Protein AF-A0A8H7FGK6-F1 (afdb_monomer_lite)

Structure (mmCIF, N/CA/C/O backbone):
data_AF-A0A8H7FGK6-F1
#
_entry.id   AF-A0A8H7FGK6-F1
#
loop_
_atom_site.group_PDB
_atom_site.id
_atom_site.type_symbol
_atom_site.label_atom_id
_atom_site.label_alt_id
_atom_site.label_comp_id
_atom_site.label_asym_id
_atom_site.label_entity_id
_atom_site.label_seq_id
_atom_site.pdbx_PDB_ins_code
_atom_site.Cartn_x
_atom_site.Cartn_y
_atom_site.Cartn_z
_atom_site.occupancy
_atom_site.B_iso_or_equiv
_atom_site.auth_seq_id
_atom_site.auth_comp_id
_atom_site.auth_asym_id
_atom_site.auth_atom_id
_atom_site.pdbx_PDB_model_num
ATOM 1 N N . MET A 1 1 ? -4.854 -11.802 9.718 1.00 77.38 1 MET A N 1
ATOM 2 C CA . MET A 1 1 ? -3.821 -11.452 8.710 1.00 77.38 1 MET A CA 1
ATOM 3 C C . MET A 1 1 ? -4.326 -11.690 7.292 1.00 77.38 1 MET A C 1
ATOM 5 O O . MET A 1 1 ? -4.662 -12.816 6.943 1.00 77.38 1 MET A O 1
ATOM 9 N N . ALA A 1 2 ? -4.379 -10.628 6.494 1.00 81.94 2 ALA A N 1
ATOM 10 C CA . ALA A 1 2 ? -4.835 -10.594 5.113 1.00 81.94 2 ALA A CA 1
ATOM 11 C C . ALA A 1 2 ? -3.710 -10.072 4.192 1.00 81.94 2 ALA A C 1
ATOM 13 O O . ALA A 1 2 ? -3.086 -9.060 4.525 1.00 81.94 2 ALA A O 1
ATOM 14 N N . PRO A 1 3 ? -3.453 -10.721 3.040 1.00 89.31 3 PRO A N 1
ATOM 15 C CA . PRO A 1 3 ? -2.478 -10.228 2.076 1.00 89.31 3 PRO A CA 1
ATOM 16 C C . PRO A 1 3 ? -3.041 -9.025 1.322 1.00 89.31 3 PRO A C 1
ATOM 18 O O . PRO A 1 3 ? -4.142 -9.097 0.777 1.00 89.31 3 PRO A O 1
ATOM 21 N N . ILE A 1 4 ? -2.281 -7.937 1.244 1.00 90.44 4 ILE A N 1
ATOM 22 C CA . ILE A 1 4 ? -2.621 -6.764 0.430 1.00 90.44 4 ILE A CA 1
ATOM 23 C C . ILE A 1 4 ? -1.510 -6.514 -0.582 1.00 90.44 4 ILE A C 1
ATOM 25 O O . ILE A 1 4 ? -0.324 -6.506 -0.241 1.00 90.44 4 ILE A O 1
ATOM 29 N N . ARG A 1 5 ? -1.897 -6.295 -1.844 1.00 92.31 5 ARG A N 1
ATOM 30 C CA . ARG A 1 5 ? -0.948 -6.002 -2.926 1.00 92.31 5 ARG A CA 1
ATOM 31 C C . ARG A 1 5 ? -0.713 -4.502 -3.003 1.00 92.31 5 ARG A C 1
ATOM 33 O O . ARG A 1 5 ? -1.618 -3.741 -3.331 1.00 92.31 5 ARG A O 1
ATOM 40 N N . LEU A 1 6 ? 0.519 -4.090 -2.769 1.00 92.19 6 LEU A N 1
ATOM 41 C CA . LEU A 1 6 ? 0.968 -2.713 -2.837 1.00 92.19 6 LEU A CA 1
ATOM 42 C C . LEU A 1 6 ? 1.568 -2.423 -4.215 1.00 92.19 6 LEU A C 1
ATOM 44 O O . LEU A 1 6 ? 2.531 -3.069 -4.613 1.00 92.19 6 LEU A O 1
ATOM 48 N N . ARG A 1 7 ? 1.047 -1.439 -4.945 1.00 92.25 7 ARG A N 1
ATOM 49 C CA . ARG A 1 7 ? 1.692 -0.880 -6.142 1.00 92.25 7 ARG A CA 1
ATOM 50 C C . ARG A 1 7 ? 2.319 0.447 -5.768 1.00 92.25 7 ARG A C 1
ATOM 52 O O . ARG A 1 7 ? 1.595 1.391 -5.48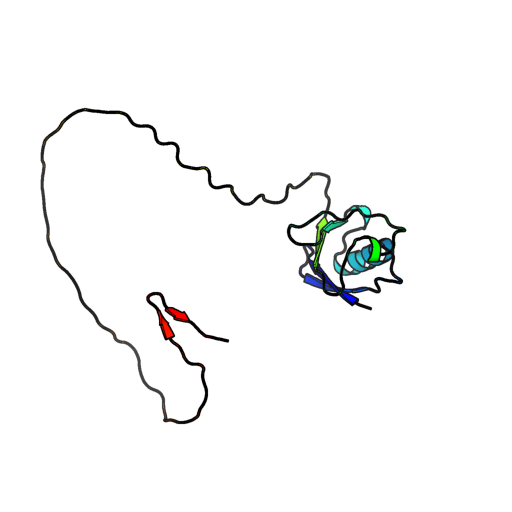4 1.00 92.25 7 ARG A O 1
ATOM 59 N N . HIS A 1 8 ? 3.634 0.536 -5.803 1.00 91.62 8 HIS A N 1
ATOM 60 C CA . HIS A 1 8 ? 4.373 1.757 -5.500 1.00 91.62 8 HIS A CA 1
ATOM 61 C C . HIS A 1 8 ? 5.370 2.049 -6.635 1.00 91.62 8 HIS A C 1
ATOM 63 O O . HIS A 1 8 ? 5.562 1.209 -7.517 1.00 91.62 8 HIS A O 1
ATOM 69 N N . PRO A 1 9 ? 6.023 3.224 -6.662 1.00 87.31 9 PRO A N 1
ATOM 70 C CA . PRO A 1 9 ? 6.982 3.560 -7.718 1.00 87.31 9 PRO A CA 1
ATOM 71 C C . PRO A 1 9 ? 8.160 2.579 -7.820 1.00 87.31 9 PRO A C 1
ATOM 73 O O . PRO A 1 9 ? 8.742 2.438 -8.888 1.00 87.31 9 PRO A O 1
ATOM 76 N N . GLY A 1 10 ? 8.486 1.888 -6.724 1.00 84.75 10 GLY A N 1
ATOM 77 C CA . GLY A 1 10 ? 9.531 0.862 -6.668 1.00 84.75 10 GLY A CA 1
ATOM 78 C C . GLY A 1 10 ? 9.092 -0.525 -7.149 1.00 84.75 10 GLY A C 1
ATOM 79 O O . GLY A 1 10 ? 9.917 -1.431 -7.183 1.00 84.75 10 GLY A O 1
ATOM 80 N N . GLY A 1 11 ? 7.823 -0.711 -7.525 1.00 90.06 11 GLY A N 1
ATOM 81 C CA . GLY A 1 11 ? 7.307 -1.981 -8.027 1.00 90.06 11 GLY A CA 1
ATOM 82 C C . GLY A 1 11 ? 6.027 -2.434 -7.334 1.00 90.06 11 GLY A C 1
ATOM 83 O O . GLY A 1 11 ? 5.195 -1.633 -6.901 1.00 90.06 11 GLY A O 1
ATOM 84 N N . VAL A 1 12 ? 5.832 -3.752 -7.295 1.00 92.88 12 VAL A N 1
ATOM 85 C CA . VAL A 1 12 ? 4.691 -4.375 -6.624 1.00 92.88 12 VAL A CA 1
ATOM 86 C C . VAL A 1 12 ? 5.205 -5.194 -5.454 1.00 92.88 12 VAL A C 1
ATOM 88 O O . VAL A 1 12 ? 5.986 -6.120 -5.651 1.00 92.88 12 VAL A O 1
ATOM 91 N N . ALA A 1 13 ? 4.723 -4.881 -4.261 1.00 91.75 13 ALA A N 1
ATOM 92 C CA . ALA A 1 13 ? 5.012 -5.621 -3.044 1.00 91.75 13 ALA A CA 1
ATOM 93 C C . ALA A 1 13 ? 3.727 -6.231 -2.479 1.00 91.75 13 ALA A C 1
ATOM 95 O O . ALA A 1 13 ? 2.621 -5.844 -2.855 1.00 91.75 13 ALA A O 1
ATOM 96 N N . THR A 1 14 ? 3.858 -7.210 -1.591 1.00 92.31 14 THR A N 1
ATOM 97 C CA . THR A 1 14 ? 2.719 -7.777 -0.861 1.00 92.31 14 THR A CA 1
ATOM 98 C C . THR A 1 14 ? 3.012 -7.665 0.623 1.00 92.31 14 THR A C 1
ATOM 100 O O . THR A 1 14 ? 4.053 -8.141 1.066 1.00 92.31 14 THR A O 1
ATOM 103 N N . ILE A 1 15 ? 2.112 -7.023 1.363 1.00 91.38 15 ILE A N 1
ATOM 104 C CA . ILE A 1 15 ? 2.220 -6.839 2.812 1.00 91.38 15 ILE A CA 1
ATOM 105 C C . ILE A 1 15 ? 1.135 -7.649 3.515 1.00 91.38 15 ILE A C 1
ATOM 107 O O . ILE A 1 15 ? 0.036 -7.828 2.985 1.00 91.38 15 ILE A O 1
ATOM 111 N N . GLN A 1 16 ? 1.454 -8.144 4.705 1.00 90.81 16 GLN A N 1
ATOM 112 C CA . GLN A 1 16 ? 0.534 -8.912 5.536 1.00 90.81 16 GLN A CA 1
ATOM 113 C C . GLN A 1 16 ? -0.029 -7.983 6.607 1.00 90.81 16 GLN A C 1
ATOM 115 O O . GLN A 1 16 ? 0.686 -7.612 7.532 1.00 90.81 16 GLN A O 1
ATOM 120 N N . VAL A 1 17 ? -1.303 -7.610 6.493 1.00 86.88 17 VAL A N 1
ATOM 121 C CA . VAL A 1 17 ? -1.943 -6.681 7.439 1.00 86.88 17 VAL A CA 1
ATOM 122 C C . VAL A 1 17 ? -3.164 -7.303 8.089 1.00 86.88 17 VAL A C 1
ATOM 124 O O . VAL A 1 17 ? -3.865 -8.121 7.495 1.00 86.88 17 VAL A O 1
ATOM 127 N N . ASP A 1 18 ? -3.416 -6.958 9.345 1.00 88.81 18 ASP A N 1
ATOM 128 C CA . ASP A 1 18 ? -4.562 -7.468 10.090 1.00 88.81 18 ASP A CA 1
ATOM 129 C C . ASP A 1 18 ? -5.668 -6.411 10.144 1.00 88.81 18 ASP A C 1
ATOM 131 O O . ASP A 1 18 ? -5.526 -5.415 10.838 1.00 88.81 18 ASP A O 1
ATOM 135 N N . MET A 1 19 ? -6.751 -6.585 9.380 1.00 84.44 19 MET A N 1
ATOM 136 C CA . MET A 1 19 ? -7.741 -5.516 9.157 1.00 84.44 19 MET A CA 1
ATOM 137 C C . MET A 1 19 ? -8.481 -5.103 10.440 1.00 84.44 19 MET A C 1
ATOM 139 O O . MET A 1 19 ? -8.896 -3.951 10.561 1.00 84.44 19 MET A O 1
ATOM 143 N N . ASP A 1 20 ? -8.600 -6.027 11.399 1.00 82.38 20 ASP A N 1
ATOM 144 C CA . ASP A 1 20 ? -9.314 -5.829 12.663 1.00 82.38 20 ASP A CA 1
ATOM 145 C C . ASP A 1 20 ? -8.429 -5.238 13.769 1.00 82.38 20 ASP A C 1
ATOM 147 O O . ASP A 1 20 ? -8.939 -4.631 14.710 1.00 82.38 20 ASP A O 1
ATOM 151 N N . LYS A 1 21 ? -7.105 -5.422 13.676 1.00 85.31 21 LYS A N 1
ATOM 152 C CA . LYS A 1 21 ? -6.143 -4.960 14.692 1.00 85.31 21 LYS A CA 1
ATOM 153 C C . LYS A 1 21 ? -5.275 -3.790 14.245 1.00 85.31 21 LYS A C 1
ATOM 155 O O . LYS A 1 21 ? -4.818 -3.041 15.100 1.00 85.31 21 LYS A O 1
ATOM 160 N N . TYR A 1 22 ? -5.004 -3.661 12.948 1.00 88.19 22 TYR A N 1
ATOM 161 C CA . TYR A 1 22 ? -4.125 -2.620 12.425 1.00 88.19 22 TYR A CA 1
ATOM 162 C C . TYR A 1 22 ? -4.898 -1.324 12.223 1.00 88.19 22 TYR A C 1
ATOM 164 O O . TYR A 1 22 ? -6.030 -1.301 11.725 1.00 88.19 22 TYR A O 1
ATOM 172 N N . THR A 1 23 ? -4.233 -0.231 12.564 1.00 90.69 23 THR A N 1
ATOM 173 C CA . THR A 1 23 ? -4.688 1.118 12.242 1.00 90.69 23 THR A CA 1
ATOM 174 C C . THR A 1 23 ? -4.166 1.551 10.872 1.00 90.69 23 THR A C 1
ATOM 176 O O . THR A 1 23 ? -3.270 0.924 10.292 1.00 90.69 23 THR A O 1
ATOM 179 N N . VAL A 1 24 ? -4.700 2.653 10.334 1.00 89.38 24 VAL A N 1
ATOM 180 C CA . VAL A 1 24 ? -4.119 3.280 9.134 1.00 89.38 24 VAL A CA 1
ATOM 181 C C . VAL A 1 24 ? -2.658 3.663 9.372 1.00 89.38 24 VAL A C 1
ATOM 183 O O . VAL A 1 24 ? -1.838 3.505 8.470 1.00 89.38 24 VAL A O 1
ATOM 186 N N . GLN A 1 25 ? -2.315 4.115 10.579 1.00 89.62 25 GLN A N 1
ATOM 187 C CA . GLN A 1 25 ? -0.941 4.461 10.931 1.00 89.62 25 GLN A CA 1
ATOM 188 C C . GLN A 1 25 ? 0.009 3.260 10.800 1.00 89.62 25 GLN A C 1
ATOM 190 O O . GLN A 1 25 ? 1.072 3.395 10.193 1.00 89.62 25 GLN A O 1
ATOM 195 N N . ASP A 1 26 ? -0.381 2.085 11.303 1.00 90.44 26 ASP A N 1
ATOM 196 C CA . ASP A 1 26 ? 0.435 0.866 11.190 1.00 90.44 26 ASP A CA 1
ATOM 197 C C . ASP A 1 26 ? 0.633 0.461 9.726 1.00 90.44 26 ASP A C 1
ATOM 199 O O . ASP A 1 26 ? 1.742 0.130 9.307 1.00 90.44 26 ASP A O 1
ATOM 203 N N . LEU A 1 27 ? -0.426 0.559 8.914 1.00 89.19 27 LEU A N 1
ATOM 204 C CA . LEU A 1 27 ? -0.333 0.327 7.474 1.00 89.19 27 LEU A CA 1
ATOM 205 C C . LEU A 1 27 ? 0.659 1.294 6.816 1.00 89.19 27 LEU A C 1
ATOM 207 O O . LEU A 1 27 ? 1.480 0.869 6.009 1.00 89.19 27 LEU A O 1
ATOM 211 N N . GLN A 1 28 ? 0.613 2.583 7.149 1.00 91.44 28 GLN A N 1
ATOM 212 C CA . GLN A 1 28 ? 1.539 3.571 6.588 1.00 91.44 28 GLN A CA 1
ATOM 213 C C . GLN A 1 28 ? 2.994 3.310 6.990 1.00 91.44 28 GLN A C 1
ATOM 215 O O . GLN A 1 28 ? 3.897 3.545 6.180 1.00 91.44 28 GLN A O 1
ATOM 220 N N . GLN A 1 29 ? 3.214 2.817 8.210 1.00 91.81 29 GLN A N 1
ATOM 221 C CA . GLN A 1 29 ? 4.525 2.404 8.708 1.00 91.81 29 GLN A CA 1
ATOM 222 C C . GLN A 1 29 ? 5.057 1.199 7.916 1.00 91.81 29 GLN A C 1
ATOM 224 O O . GLN A 1 29 ? 6.209 1.198 7.480 1.00 91.81 29 GLN A O 1
ATOM 229 N N . GLU A 1 30 ? 4.202 0.207 7.664 1.00 90.94 30 GLU A N 1
ATOM 230 C CA . GLU A 1 30 ? 4.536 -0.968 6.854 1.00 90.94 30 GLU A CA 1
ATOM 231 C C . GLU A 1 30 ? 4.854 -0.567 5.405 1.00 90.94 30 GLU A C 1
ATOM 233 O O . GLU A 1 30 ? 5.848 -0.999 4.822 1.00 90.94 30 GLU A O 1
ATOM 238 N N . ILE A 1 31 ? 4.051 0.338 4.837 1.00 90.56 31 ILE A N 1
ATOM 239 C CA . ILE A 1 31 ? 4.281 0.901 3.503 1.00 90.56 31 ILE A CA 1
ATOM 240 C C . ILE A 1 31 ? 5.613 1.647 3.456 1.00 90.56 31 ILE A C 1
ATOM 242 O O . ILE A 1 31 ? 6.353 1.481 2.491 1.00 90.56 31 ILE A O 1
ATOM 246 N N . TYR A 1 32 ? 5.947 2.431 4.483 1.00 92.06 32 TYR A N 1
ATOM 247 C CA . TYR A 1 32 ? 7.227 3.133 4.557 1.00 92.06 32 TYR A CA 1
ATOM 248 C C . TYR A 1 32 ? 8.410 2.159 4.536 1.00 92.06 32 TYR A C 1
ATOM 250 O O . TYR A 1 32 ? 9.364 2.399 3.800 1.00 92.06 32 TYR A O 1
ATOM 258 N N . SER A 1 33 ? 8.321 1.036 5.253 1.00 90.88 33 SER A N 1
ATOM 259 C CA . SER A 1 33 ? 9.369 0.003 5.264 1.00 90.88 33 SER A CA 1
ATOM 260 C C . SER A 1 33 ? 9.629 -0.614 3.885 1.00 90.88 33 SER A C 1
ATOM 262 O O . SER A 1 33 ? 10.737 -1.063 3.610 1.00 90.88 33 SER A O 1
ATOM 264 N N . VAL A 1 34 ? 8.620 -0.631 3.009 1.00 90.31 34 VAL A N 1
ATOM 265 C CA . VAL A 1 34 ? 8.704 -1.236 1.670 1.00 90.31 34 VAL A CA 1
ATOM 266 C C . VAL A 1 34 ? 8.990 -0.208 0.576 1.00 90.31 34 VAL A C 1
ATOM 268 O O . VAL A 1 34 ? 9.716 -0.487 -0.376 1.00 90.31 34 VAL A O 1
ATOM 271 N N . SER A 1 35 ? 8.377 0.971 0.660 1.00 88.81 35 SER A N 1
ATOM 272 C CA . SER A 1 35 ? 8.425 1.980 -0.397 1.00 88.81 35 SER A CA 1
ATOM 273 C C . SER A 1 35 ? 9.377 3.133 -0.097 1.00 88.81 35 SER A C 1
ATOM 275 O O . SER A 1 35 ? 9.588 3.951 -0.989 1.00 88.81 35 SER A O 1
ATOM 277 N N . GLU A 1 36 ? 9.862 3.258 1.142 1.00 90.06 36 GLU A N 1
ATOM 278 C CA . GLU A 1 36 ? 10.686 4.372 1.639 1.00 90.06 36 GLU A CA 1
ATOM 279 C C . GLU A 1 36 ? 10.020 5.755 1.461 1.00 90.06 36 GLU A C 1
ATOM 281 O O . GLU A 1 36 ? 10.674 6.798 1.410 1.00 90.06 36 GLU A O 1
ATOM 286 N N . ILE A 1 37 ? 8.683 5.793 1.352 1.00 88.50 37 ILE A N 1
ATOM 287 C CA . ILE A 1 37 ? 7.912 7.038 1.205 1.00 88.50 37 ILE A CA 1
ATOM 288 C C . ILE A 1 37 ? 7.349 7.400 2.578 1.00 88.50 37 ILE A C 1
ATOM 290 O O . ILE A 1 37 ? 6.584 6.606 3.122 1.00 88.50 37 ILE A O 1
ATOM 294 N N . PRO A 1 38 ? 7.673 8.570 3.151 1.00 90.12 38 PRO A N 1
ATOM 295 C CA . PRO A 1 38 ? 7.191 8.933 4.480 1.00 90.12 38 PRO A CA 1
ATOM 296 C C . PRO A 1 38 ? 5.659 9.080 4.490 1.00 90.12 38 PRO A C 1
ATOM 298 O O . PRO A 1 38 ? 5.120 9.591 3.503 1.00 90.12 38 PRO A O 1
ATOM 301 N N . PRO A 1 39 ? 4.960 8.722 5.588 1.00 88.12 39 PRO A N 1
ATOM 302 C CA . PRO A 1 39 ? 3.493 8.740 5.675 1.00 88.12 39 PRO A CA 1
ATOM 303 C C . PRO A 1 39 ? 2.840 10.041 5.188 1.00 88.12 39 PRO A C 1
ATOM 305 O O . PRO A 1 39 ? 1.852 10.007 4.461 1.00 88.12 39 PRO A O 1
ATOM 308 N N . SER A 1 40 ? 3.445 11.195 5.487 1.00 86.69 40 SER A N 1
ATOM 309 C CA . SER A 1 40 ? 2.946 12.517 5.076 1.00 86.69 40 SER A CA 1
ATOM 310 C C . SER A 1 40 ? 2.957 12.760 3.561 1.00 86.69 40 SER A C 1
ATOM 312 O O . SER A 1 40 ? 2.263 13.650 3.074 1.00 86.69 40 SER A O 1
ATOM 314 N N . MET A 1 41 ? 3.763 12.002 2.814 1.00 88.81 41 MET A N 1
ATOM 315 C CA . MET A 1 41 ? 3.895 12.095 1.356 1.00 88.81 41 MET A CA 1
ATOM 316 C C . MET A 1 41 ? 3.229 10.916 0.639 1.00 88.81 41 MET A C 1
ATOM 318 O O . MET A 1 41 ? 3.325 10.835 -0.585 1.00 88.81 41 MET A O 1
ATOM 322 N N . GLN A 1 42 ? 2.586 9.994 1.358 1.00 89.31 42 GLN A N 1
ATOM 323 C CA . GLN A 1 42 ? 1.895 8.856 0.758 1.00 89.31 42 GLN A CA 1
ATOM 324 C C . GLN A 1 42 ? 0.499 9.278 0.275 1.00 89.31 42 GLN A C 1
ATOM 326 O O . GLN A 1 42 ? -0.301 9.828 1.029 1.00 89.31 42 GLN A O 1
ATOM 331 N N . ASP A 1 43 ? 0.197 9.003 -0.991 1.00 89.50 43 ASP A N 1
ATOM 332 C CA . ASP A 1 43 ? -1.148 9.092 -1.562 1.00 89.50 43 ASP A CA 1
ATOM 333 C C . ASP A 1 43 ? -1.668 7.670 -1.783 1.00 89.50 43 ASP A C 1
ATOM 335 O O . ASP A 1 43 ? -1.139 6.949 -2.629 1.00 89.50 43 ASP A O 1
ATOM 339 N N . LEU A 1 44 ? -2.659 7.249 -0.996 1.00 89.88 44 LEU A N 1
ATOM 340 C CA . LEU A 1 44 ? -3.216 5.898 -1.057 1.00 89.88 44 LEU A CA 1
ATOM 341 C C . LEU A 1 44 ? -4.479 5.890 -1.918 1.00 89.88 44 LEU A C 1
ATOM 343 O O . LEU A 1 44 ? -5.397 6.683 -1.700 1.00 89.88 44 LEU A O 1
ATOM 347 N N . LYS A 1 45 ? -4.535 4.979 -2.889 1.00 91.25 45 LYS A N 1
ATOM 348 C CA . LYS A 1 45 ? -5.697 4.760 -3.755 1.00 91.25 45 LYS A CA 1
ATOM 349 C C . LYS A 1 45 ? -6.081 3.284 -3.790 1.00 91.25 45 LYS A C 1
ATOM 351 O O . LYS A 1 45 ? -5.194 2.433 -3.822 1.00 91.25 45 LYS A O 1
ATOM 356 N N . SER A 1 46 ? -7.370 2.974 -3.848 1.00 90.19 46 SER A N 1
ATOM 357 C CA . SER A 1 46 ? -7.886 1.601 -3.987 1.00 90.19 46 SER A CA 1
ATOM 358 C C . SER A 1 46 ? -9.039 1.523 -4.991 1.00 90.19 46 SER A C 1
ATOM 360 O O . SER A 1 46 ? -9.520 2.546 -5.486 1.00 90.19 46 SER A O 1
ATOM 362 N N . GLY A 1 47 ? -9.457 0.298 -5.320 1.00 85.88 47 GLY A N 1
ATOM 363 C CA . GLY A 1 47 ? -10.577 0.031 -6.219 1.00 85.88 47 GLY A CA 1
ATOM 364 C C . GLY A 1 47 ? -10.322 0.293 -7.711 1.00 85.88 47 GLY A C 1
ATOM 365 O O . GLY A 1 47 ? -9.273 0.784 -8.141 1.00 85.88 47 GLY A O 1
ATOM 366 N N . TYR A 1 48 ? -11.324 -0.065 -8.519 1.00 82.00 48 TYR A N 1
ATOM 367 C CA . TYR A 1 48 ? -11.434 0.330 -9.922 1.00 82.00 48 TYR A CA 1
ATOM 368 C C . TYR A 1 48 ? -12.782 1.028 -10.146 1.00 82.00 48 TYR A C 1
ATOM 370 O O . TYR A 1 48 ? -13.820 0.401 -9.922 1.00 82.00 48 TYR A O 1
ATOM 378 N N . PRO A 1 49 ? -12.803 2.288 -10.614 1.00 83.19 49 PRO A N 1
ATOM 379 C CA . PRO A 1 49 ? -11.656 3.159 -10.904 1.00 83.19 49 PRO A CA 1
ATOM 380 C C . PRO A 1 49 ? -10.866 3.545 -9.632 1.00 83.19 49 PRO A C 1
ATOM 382 O O . PRO A 1 49 ? -11.450 3.521 -8.554 1.00 83.19 49 PRO A O 1
ATOM 385 N N . PRO A 1 50 ? -9.568 3.908 -9.725 1.00 85.50 50 PRO A N 1
ATOM 386 C CA . PRO A 1 50 ? -8.758 4.239 -8.549 1.00 85.50 50 PRO A CA 1
ATOM 387 C C . PRO A 1 50 ? -9.328 5.431 -7.769 1.00 85.50 50 PRO A C 1
ATOM 389 O O . PRO A 1 50 ? -9.326 6.560 -8.266 1.00 85.50 50 PRO A O 1
ATOM 392 N N . GLN A 1 51 ? -9.787 5.183 -6.545 1.00 87.06 51 GLN A N 1
ATOM 393 C CA . GLN A 1 51 ? -10.321 6.196 -5.635 1.00 87.06 51 GLN A CA 1
ATOM 394 C C . GLN A 1 51 ? -9.295 6.533 -4.557 1.00 87.06 51 GLN A C 1
ATOM 396 O O . GLN A 1 51 ? -8.684 5.636 -3.984 1.00 87.06 51 GLN A O 1
ATOM 401 N N . SER A 1 52 ? -9.101 7.825 -4.279 1.00 87.19 52 SER A N 1
ATOM 402 C CA . SER A 1 52 ? -8.254 8.274 -3.171 1.00 87.19 52 SER A CA 1
ATOM 403 C C . SER A 1 52 ? -8.888 7.904 -1.838 1.00 87.19 52 SER A C 1
ATOM 405 O O . SER A 1 52 ? -10.025 8.278 -1.553 1.00 87.19 52 SER A O 1
ATOM 407 N N . LEU A 1 53 ? -8.122 7.195 -1.018 1.00 84.56 53 LEU A N 1
ATOM 408 C CA . LEU A 1 53 ? -8.514 6.812 0.324 1.00 84.56 53 LEU A CA 1
ATOM 409 C C . LEU A 1 53 ? -8.359 7.995 1.276 1.00 84.56 53 LEU A C 1
ATOM 411 O O . LEU A 1 53 ? -7.361 8.719 1.249 1.00 84.56 53 LEU A O 1
ATOM 415 N N . THR A 1 54 ? -9.354 8.192 2.134 1.00 83.62 54 THR A N 1
ATOM 416 C CA . THR A 1 54 ? -9.312 9.215 3.180 1.00 83.62 54 THR A CA 1
ATOM 417 C C . THR A 1 54 ? -8.458 8.699 4.333 1.00 83.62 54 THR A C 1
ATOM 419 O O . THR A 1 54 ? -8.875 7.841 5.103 1.00 83.62 54 THR A O 1
ATOM 422 N N . ILE A 1 55 ? -7.228 9.196 4.424 1.00 81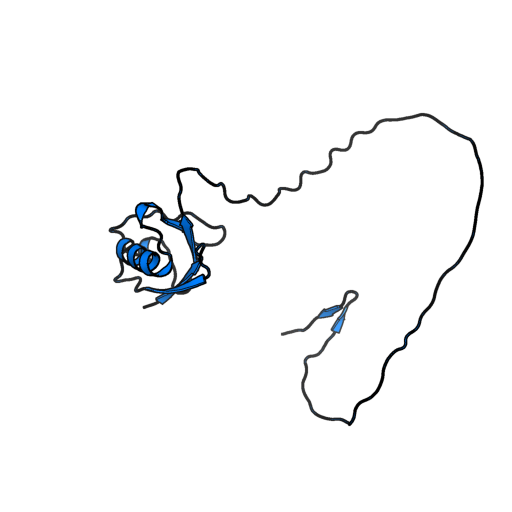.31 55 ILE A N 1
ATOM 423 C CA . ILE A 1 55 ? -6.256 8.761 5.426 1.00 81.31 55 ILE A CA 1
ATOM 424 C C . ILE A 1 55 ? -6.598 9.424 6.764 1.00 81.31 55 ILE A C 1
ATOM 426 O O . ILE A 1 55 ? -6.410 10.628 6.930 1.00 81.31 55 ILE A O 1
ATOM 430 N N . VAL A 1 56 ? -7.090 8.628 7.713 1.00 84.50 56 VAL A N 1
ATOM 431 C CA . VAL A 1 56 ? -7.332 9.037 9.103 1.00 84.50 56 VAL A CA 1
ATOM 432 C C . VAL A 1 56 ? -6.569 8.073 10.004 1.00 84.50 56 VAL A C 1
ATOM 434 O O . VAL A 1 56 ? -6.941 6.909 10.101 1.00 84.50 56 VAL A O 1
ATOM 437 N N . SER A 1 57 ? -5.488 8.543 10.630 1.00 81.81 57 SER A N 1
ATOM 438 C CA . SER A 1 57 ? -4.490 7.691 11.299 1.00 81.81 57 SER A CA 1
ATOM 439 C C . SER A 1 57 ? -5.064 6.763 12.372 1.00 81.81 57 SER A C 1
ATOM 441 O O . SER A 1 57 ? -4.633 5.619 12.474 1.00 81.81 57 SER A O 1
ATOM 443 N N . GLU A 1 58 ? -6.054 7.232 13.134 1.00 81.00 58 GLU A N 1
ATOM 444 C CA . GLU A 1 58 ? -6.649 6.486 14.254 1.00 81.00 58 GLU A CA 1
ATOM 445 C C . GLU A 1 58 ? -7.771 5.527 13.831 1.00 81.00 58 GLU A C 1
ATOM 447 O O . GLU A 1 58 ? -8.306 4.786 14.655 1.00 81.00 58 GLU A O 1
ATOM 452 N N . LEU A 1 59 ? -8.163 5.539 12.554 1.00 85.31 59 LEU A N 1
ATOM 453 C CA . LEU A 1 59 ? -9.267 4.721 12.069 1.00 85.31 59 LEU A CA 1
ATOM 454 C C . LEU A 1 59 ? -8.790 3.275 11.819 1.00 85.31 59 LEU A C 1
ATOM 456 O O . LEU A 1 59 ? -7.678 3.063 11.326 1.00 85.31 59 LEU A O 1
ATOM 460 N N . PRO A 1 60 ? -9.609 2.253 12.115 1.00 85.88 60 PRO A N 1
ATOM 461 C CA . PRO A 1 60 ? -9.290 0.883 11.729 1.00 85.88 60 PRO A CA 1
ATOM 462 C C . PRO A 1 60 ? -9.316 0.720 10.205 1.00 85.88 60 PRO A C 1
ATOM 464 O O . PRO A 1 60 ? -10.123 1.353 9.512 1.00 85.88 60 PRO A O 1
ATOM 467 N N . LEU A 1 61 ? -8.483 -0.183 9.678 1.00 84.69 61 LEU A N 1
ATOM 468 C CA . LEU A 1 61 ? -8.409 -0.442 8.234 1.00 84.69 61 LEU A CA 1
ATOM 469 C C . LEU A 1 61 ? -9.737 -0.930 7.638 1.00 84.69 61 LEU A C 1
ATOM 471 O O . LEU A 1 61 ? -10.045 -0.606 6.491 1.00 84.69 61 LEU A O 1
ATOM 475 N N . SER A 1 62 ? -10.555 -1.637 8.422 1.00 80.69 62 SER A N 1
ATOM 476 C CA . SER A 1 62 ? -11.905 -2.057 8.020 1.00 80.69 62 SER A CA 1
ATOM 477 C C . SER A 1 62 ? -12.817 -0.885 7.626 1.00 80.69 62 SER A C 1
ATOM 479 O O . SER A 1 62 ? -13.736 -1.059 6.828 1.00 80.69 62 SER A O 1
ATOM 481 N N . SER A 1 63 ? -12.555 0.325 8.131 1.00 80.69 63 SER A N 1
ATOM 482 C CA . SER A 1 63 ? -13.354 1.522 7.833 1.00 80.69 63 SER A CA 1
ATOM 483 C C . SER A 1 63 ? -12.985 2.182 6.496 1.00 80.69 63 SER A C 1
ATOM 485 O O . SER A 1 63 ? -13.792 2.891 5.903 1.00 80.69 63 SER A O 1
ATOM 487 N N . LEU A 1 64 ? -11.789 1.898 5.966 1.00 80.06 64 LEU A N 1
ATOM 488 C CA . LEU A 1 64 ? -11.371 2.330 4.625 1.00 80.06 64 LEU A CA 1
ATOM 489 C C . LEU A 1 64 ? -12.067 1.541 3.503 1.00 80.06 64 LEU A C 1
ATOM 491 O O . LEU A 1 64 ? -11.834 1.812 2.327 1.00 80.06 64 LEU A O 1
ATOM 495 N N . GLY A 1 65 ? -12.886 0.542 3.849 1.00 82.12 65 GLY A N 1
ATOM 496 C CA . GLY A 1 65 ? -13.541 -0.337 2.880 1.00 82.12 65 GLY A CA 1
ATOM 497 C C . GLY A 1 65 ? -12.571 -1.256 2.135 1.00 82.12 65 GLY A C 1
ATOM 498 O O . GLY A 1 65 ? -12.951 -1.842 1.124 1.00 82.12 65 GLY A O 1
ATOM 499 N N . LEU A 1 66 ? -11.334 -1.380 2.624 1.00 83.56 66 LEU A N 1
ATOM 500 C CA . LEU A 1 66 ? -10.321 -2.265 2.065 1.00 83.56 66 LEU A CA 1
ATOM 501 C C . LEU A 1 66 ? -10.703 -3.722 2.310 1.00 83.56 66 LEU A C 1
ATOM 503 O O . LEU A 1 66 ? -11.066 -4.099 3.426 1.00 83.56 66 LEU A O 1
ATOM 507 N N . ARG A 1 67 ? -10.590 -4.553 1.273 1.00 86.50 67 ARG A N 1
ATOM 508 C CA . ARG A 1 67 ? -10.811 -5.996 1.386 1.00 86.50 67 ARG A CA 1
ATOM 509 C C . ARG A 1 67 ? -9.491 -6.772 1.448 1.00 86.50 67 ARG A C 1
ATOM 511 O O . ARG A 1 67 ? -8.495 -6.368 0.843 1.00 86.50 67 ARG A O 1
ATOM 518 N N . PRO A 1 68 ? -9.476 -7.943 2.107 1.00 87.00 68 PRO A N 1
ATOM 519 C CA . PRO A 1 68 ? -8.389 -8.904 1.962 1.00 87.00 68 PRO A CA 1
ATOM 520 C C . PRO A 1 68 ? -8.132 -9.240 0.488 1.00 87.00 68 PRO A C 1
ATOM 522 O O . PRO A 1 68 ? -9.069 -9.529 -0.256 1.00 87.00 68 PRO A O 1
ATOM 525 N N . GLY A 1 69 ? -6.870 -9.215 0.060 1.00 85.62 69 GLY A N 1
ATOM 526 C CA . GLY A 1 69 ? -6.481 -9.451 -1.333 1.00 85.62 69 GLY A CA 1
ATOM 527 C C . GLY A 1 69 ? -6.635 -8.237 -2.251 1.00 85.62 69 GLY A C 1
ATOM 528 O O . GLY A 1 69 ? -6.335 -8.339 -3.443 1.00 85.62 69 GLY A O 1
ATOM 529 N N . GLU A 1 70 ? -7.080 -7.092 -1.729 1.00 87.50 70 GLU A N 1
ATOM 530 C CA . GLU A 1 70 ? -7.228 -5.881 -2.524 1.00 87.50 70 GLU A CA 1
ATOM 531 C C . GLU A 1 70 ? -5.873 -5.276 -2.908 1.00 87.50 70 GLU A C 1
ATOM 533 O O . GLU A 1 70 ? -4.821 -5.539 -2.311 1.00 87.50 70 GLU A O 1
ATOM 538 N N . GLN A 1 71 ? -5.903 -4.480 -3.973 1.00 91.12 71 GLN A N 1
ATOM 539 C CA . GLN A 1 71 ? -4.743 -3.785 -4.485 1.00 91.12 71 GLN A CA 1
ATOM 540 C C . GLN A 1 71 ? -4.789 -2.311 -4.088 1.00 91.12 71 GLN A C 1
ATOM 542 O O . GLN A 1 71 ? -5.717 -1.590 -4.452 1.00 91.12 71 GLN A O 1
ATOM 547 N N . ILE A 1 72 ? -3.745 -1.864 -3.396 1.00 90.81 72 ILE A N 1
ATOM 548 C CA . ILE A 1 72 ? -3.543 -0.468 -3.016 1.00 90.81 72 ILE A CA 1
ATOM 549 C C . ILE A 1 72 ? -2.461 0.124 -3.910 1.00 90.81 72 ILE A C 1
ATOM 551 O O . ILE A 1 72 ? -1.402 -0.469 -4.112 1.00 90.81 72 ILE A O 1
ATOM 555 N N . ILE A 1 73 ? -2.722 1.305 -4.450 1.00 91.44 73 ILE A N 1
ATOM 556 C CA . ILE A 1 73 ? -1.761 2.106 -5.199 1.00 91.44 73 ILE A CA 1
ATOM 557 C C . ILE A 1 73 ? -1.225 3.186 -4.261 1.00 91.44 73 ILE A C 1
ATOM 559 O O . ILE A 1 73 ? -1.996 3.959 -3.701 1.00 91.44 73 ILE A O 1
ATOM 563 N N . VAL A 1 74 ? 0.094 3.241 -4.121 1.00 91.75 74 VAL A N 1
ATOM 564 C CA . VAL A 1 74 ? 0.830 4.231 -3.336 1.00 91.75 74 VAL A CA 1
ATOM 565 C C . VAL A 1 74 ? 1.523 5.189 -4.293 1.00 91.75 74 VAL A C 1
ATOM 567 O O . VAL A 1 74 ? 2.415 4.805 -5.051 1.00 91.75 74 VAL A O 1
ATOM 570 N N . GLY A 1 75 ? 1.110 6.450 -4.260 1.00 88.06 75 GLY A N 1
ATOM 571 C CA . GLY A 1 75 ? 1.780 7.559 -4.928 1.00 88.06 75 GLY A CA 1
ATOM 572 C C . GLY A 1 75 ? 2.619 8.386 -3.954 1.00 88.06 75 GLY A C 1
ATOM 573 O O . GLY A 1 75 ? 2.371 8.391 -2.751 1.00 88.06 75 G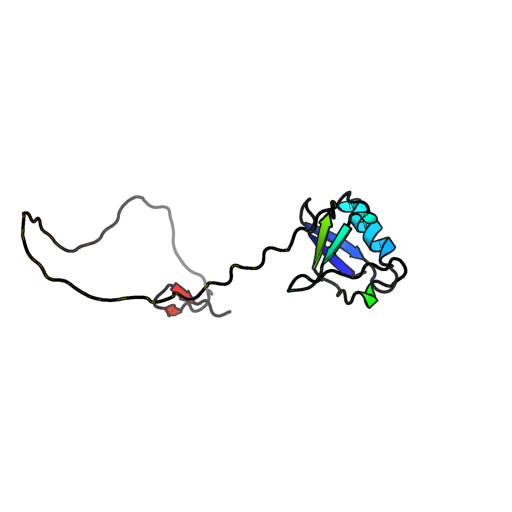LY A O 1
ATOM 574 N N . LYS A 1 76 ? 3.594 9.129 -4.485 1.00 86.81 76 LYS A N 1
ATOM 575 C CA . LYS A 1 76 ? 4.319 10.164 -3.737 1.00 86.81 76 LYS A CA 1
ATOM 576 C C . LYS A 1 76 ? 3.679 11.526 -4.020 1.00 86.81 76 LYS A C 1
ATOM 578 O O . LYS A 1 76 ? 3.753 12.020 -5.144 1.00 86.81 76 LYS A O 1
ATOM 583 N N . LYS A 1 77 ? 3.058 12.144 -3.018 1.00 78.00 77 LYS A N 1
ATOM 584 C CA . LYS A 1 77 ? 2.413 13.461 -3.113 1.00 78.00 77 LYS A CA 1
ATOM 585 C C . LYS A 1 77 ? 3.451 14.582 -2.988 1.00 78.00 77 LYS A C 1
ATOM 587 O O . LYS A 1 77 ? 3.606 15.188 -1.937 1.00 78.00 77 LYS A O 1
ATOM 592 N N . LEU A 1 78 ? 4.174 14.878 -4.066 1.00 59.09 78 LEU A N 1
ATOM 593 C CA . LEU A 1 78 ? 5.073 16.037 -4.137 1.00 59.09 78 LEU A CA 1
ATOM 594 C C . LEU A 1 78 ? 4.304 17.277 -4.604 1.00 59.09 78 LEU A C 1
ATOM 596 O O . LEU A 1 78 ? 4.322 17.549 -5.792 1.00 59.09 78 LEU A O 1
ATOM 600 N N . GLY A 1 79 ? 3.615 18.004 -3.714 1.00 54.62 79 GLY A N 1
ATOM 601 C CA . GLY A 1 79 ? 3.221 19.424 -3.892 1.00 54.62 79 GLY A CA 1
ATOM 602 C C . GLY A 1 79 ? 2.505 19.886 -5.183 1.00 54.62 79 GLY A C 1
ATOM 603 O O . GLY A 1 79 ? 2.227 21.069 -5.329 1.00 54.62 79 GLY A O 1
ATOM 604 N N . SER A 1 80 ? 2.181 19.005 -6.120 1.00 42.28 80 SER A N 1
ATOM 605 C CA . SER A 1 80 ? 1.524 19.293 -7.387 1.00 42.28 80 SER A CA 1
ATOM 606 C C . SER A 1 80 ? 0.615 18.122 -7.686 1.00 42.28 80 SER A C 1
ATOM 608 O O . SER A 1 80 ? 1.057 16.986 -7.856 1.00 42.28 80 SER A O 1
ATOM 610 N N . SER A 1 81 ? -0.680 18.407 -7.685 1.00 45.97 81 SER A N 1
ATOM 611 C CA . SER A 1 81 ? -1.723 17.512 -8.155 1.00 45.97 81 SER A CA 1
ATOM 612 C C . SER A 1 81 ? -1.346 16.986 -9.536 1.00 45.97 81 SER A C 1
ATOM 614 O O . SER A 1 81 ? -1.451 17.712 -10.518 1.00 45.97 81 SER A O 1
ATOM 616 N N . GLN A 1 82 ? -0.911 15.732 -9.623 1.00 44.12 82 GLN A N 1
ATOM 617 C CA . GLN A 1 82 ? -0.868 15.034 -10.897 1.00 44.12 82 GLN A CA 1
ATOM 618 C C . GLN A 1 82 ? -2.277 14.477 -11.136 1.00 44.12 82 GLN A C 1
ATOM 620 O O . GLN A 1 82 ? -2.676 13.533 -10.442 1.00 44.12 82 GLN A O 1
ATOM 625 N N . PRO A 1 83 ? -3.079 15.062 -12.047 1.00 48.56 83 PRO A N 1
ATOM 626 C CA . PRO A 1 83 ? -4.338 14.451 -12.431 1.00 48.56 83 PRO A CA 1
ATOM 627 C C . PRO A 1 83 ? -4.028 13.076 -13.024 1.00 48.56 83 PRO A C 1
ATOM 629 O O . PRO A 1 83 ? -3.085 12.896 -13.795 1.00 48.56 83 PRO A O 1
ATOM 632 N N . SER A 1 84 ? -4.811 12.083 -12.616 1.00 54.47 84 SER A N 1
ATOM 633 C CA . SER A 1 84 ? -4.783 10.761 -13.241 1.00 54.47 84 SER A CA 1
ATOM 634 C C . SER A 1 84 ? -5.017 10.936 -14.748 1.00 54.47 84 SER A C 1
ATOM 636 O O . SER A 1 84 ? -5.846 11.778 -15.105 1.00 54.47 84 SER A O 1
ATOM 638 N N . PRO A 1 85 ? -4.329 10.200 -15.642 1.00 53.84 85 PRO A N 1
ATOM 639 C CA . PRO A 1 85 ? -4.601 10.300 -17.068 1.00 53.84 85 PRO A CA 1
ATOM 640 C C . PRO A 1 85 ? -6.046 9.857 -17.310 1.00 53.84 85 PRO A C 1
ATOM 642 O O . PRO A 1 85 ? -6.371 8.673 -17.240 1.00 53.84 85 PRO A O 1
ATOM 645 N N . GLN A 1 86 ? -6.931 10.826 -17.545 1.00 53.78 86 GLN A N 1
ATOM 646 C CA . GLN A 1 86 ? -8.239 10.559 -18.115 1.00 53.78 86 GLN A CA 1
ATOM 647 C C . GLN A 1 86 ? -7.989 9.922 -19.480 1.00 53.78 86 GLN A C 1
ATOM 649 O O . GLN A 1 86 ? -7.276 10.482 -20.313 1.00 53.78 86 GLN A O 1
ATOM 654 N N . SER A 1 87 ? -8.535 8.726 -19.686 1.00 55.56 87 SER A N 1
ATOM 655 C CA . SER A 1 87 ? -8.561 8.074 -20.991 1.00 55.56 87 SER A CA 1
ATOM 656 C C . SER A 1 87 ? -9.036 9.075 -22.054 1.00 55.56 87 SER A C 1
ATOM 658 O O . SER A 1 87 ? -9.983 9.823 -21.785 1.00 55.56 87 SER A O 1
ATOM 660 N N . PRO A 1 88 ? -8.413 9.130 -23.244 1.00 53.94 88 PRO A N 1
ATOM 661 C CA . PRO A 1 88 ? -8.809 10.088 -24.264 1.00 53.94 88 PRO A CA 1
ATOM 662 C C . PRO A 1 88 ? -10.255 9.807 -24.682 1.00 53.94 88 PRO A C 1
ATOM 664 O O . PRO A 1 88 ? -10.556 8.781 -25.289 1.00 53.94 88 PRO A O 1
ATOM 667 N N . LYS A 1 89 ? -11.166 10.729 -24.348 1.00 52.09 89 LYS A N 1
ATOM 668 C CA . LYS A 1 89 ? -12.483 10.808 -24.981 1.00 52.09 89 LYS A CA 1
ATOM 669 C C . LYS A 1 89 ? -12.247 11.086 -26.462 1.00 52.09 89 LYS A C 1
ATOM 671 O O . LYS A 1 89 ? -11.838 12.182 -26.833 1.00 52.09 89 LYS A O 1
ATOM 676 N N . THR A 1 90 ? -12.510 10.090 -27.295 1.00 50.44 90 THR A N 1
ATOM 677 C CA . THR A 1 90 ? -12.674 10.240 -28.740 1.00 50.44 90 THR A CA 1
ATOM 678 C C . THR A 1 90 ? -13.757 11.284 -29.011 1.00 50.44 90 THR A C 1
ATOM 680 O O . THR A 1 90 ? -14.929 11.066 -28.698 1.00 50.44 90 THR A O 1
ATOM 683 N N . THR A 1 91 ? -13.375 12.435 -29.553 1.00 53.97 91 THR A N 1
ATOM 684 C CA . THR A 1 91 ? -14.310 13.439 -30.065 1.00 53.97 91 THR A CA 1
ATOM 685 C C . THR A 1 91 ? -14.927 12.953 -31.386 1.00 53.97 91 THR A C 1
ATOM 687 O O . THR A 1 91 ? -14.199 12.437 -32.236 1.00 53.97 91 THR A O 1
ATOM 690 N N . PRO A 1 92 ? -16.250 13.099 -31.598 1.00 53.94 92 PRO A N 1
ATOM 691 C CA . PRO A 1 92 ? -16.885 12.772 -32.872 1.00 53.94 92 PRO A CA 1
ATOM 692 C C . PRO A 1 92 ? -16.493 13.782 -33.956 1.00 53.94 92 PRO A C 1
ATOM 694 O O . PRO A 1 92 ? -16.419 14.986 -33.703 1.00 53.94 92 PRO A O 1
ATOM 697 N N . ALA A 1 93 ? -16.272 13.276 -35.169 1.00 53.22 93 ALA A N 1
ATOM 698 C CA . ALA A 1 93 ? -15.989 14.049 -36.370 1.00 53.22 93 ALA A CA 1
ATOM 699 C C . ALA A 1 93 ? -17.079 15.103 -36.644 1.00 53.22 93 ALA A C 1
ATOM 701 O O . ALA A 1 93 ? -18.260 14.775 -36.749 1.00 53.22 93 ALA A O 1
ATOM 702 N N . LEU A 1 94 ? -16.676 16.369 -36.802 1.00 47.31 94 LEU A N 1
ATOM 703 C CA . LEU A 1 94 ? -17.549 17.425 -37.306 1.00 47.31 94 LEU A CA 1
ATOM 704 C C . LEU A 1 94 ? -17.442 17.485 -38.834 1.00 47.31 94 LEU A C 1
ATOM 706 O O . LEU A 1 94 ? -16.469 17.984 -39.397 1.00 47.31 94 LEU A O 1
ATOM 710 N N . SER A 1 95 ? -18.478 16.983 -39.494 1.00 56.12 95 SER A N 1
ATOM 711 C CA . SER A 1 95 ? -18.757 17.178 -40.911 1.00 56.12 95 SER A CA 1
ATOM 712 C C . SER A 1 95 ? -18.966 18.663 -41.224 1.00 56.12 95 SER A C 1
ATOM 714 O O . SER A 1 95 ? -19.883 19.278 -40.682 1.00 56.12 95 SER A O 1
ATOM 716 N N . LYS A 1 96 ? -18.182 19.227 -42.150 1.00 46.09 96 LYS A N 1
ATOM 717 C CA . LYS A 1 96 ? -18.535 20.449 -42.894 1.00 46.09 96 LYS A CA 1
ATOM 718 C C . LYS A 1 96 ? -18.028 20.356 -44.338 1.00 46.09 96 LYS A C 1
ATOM 720 O O . LYS A 1 96 ? -16.847 20.543 -44.596 1.00 46.09 96 LYS A O 1
ATOM 725 N N . GLY A 1 97 ? -18.944 20.081 -45.270 1.00 47.81 97 GLY A N 1
ATOM 726 C CA . GLY A 1 97 ? -18.853 20.605 -46.644 1.00 47.81 97 GLY A CA 1
ATOM 727 C C . GLY A 1 97 ? -19.234 22.099 -46.661 1.00 47.81 97 GLY A C 1
ATOM 728 O O . GLY A 1 97 ? -19.744 22.573 -45.638 1.00 47.81 97 GLY A O 1
ATOM 729 N N . PRO A 1 98 ? -19.021 22.850 -47.768 1.00 52.84 98 PRO A N 1
ATOM 730 C CA . PRO A 1 98 ? -19.705 22.555 -49.040 1.00 52.84 98 PRO A CA 1
ATOM 731 C C . PRO A 1 98 ? -18.940 22.842 -50.372 1.00 52.84 98 PRO A C 1
ATOM 733 O O . PRO A 1 98 ? -18.040 23.664 -50.436 1.00 52.84 98 PRO A O 1
ATOM 736 N N . ALA A 1 99 ? -19.406 22.152 -51.428 1.00 47.62 99 ALA A N 1
ATOM 737 C CA . ALA A 1 99 ? -19.646 22.528 -52.843 1.00 47.62 99 ALA A CA 1
ATOM 738 C C . ALA A 1 99 ? -18.585 23.151 -53.808 1.00 47.62 99 ALA A C 1
ATOM 740 O O . ALA A 1 99 ? -18.144 24.275 -53.618 1.00 47.62 99 ALA A O 1
ATOM 741 N N . SER A 1 100 ? -18.463 22.474 -54.978 1.00 47.78 100 SER A N 1
ATOM 742 C CA . SER A 1 100 ? -18.271 22.957 -56.383 1.00 47.78 100 SER A CA 1
ATOM 743 C C . SER A 1 100 ? -16.913 23.598 -56.762 1.00 47.78 100 SER A C 1
ATOM 745 O O . SER A 1 100 ? -16.440 24.455 -56.037 1.00 47.78 100 SER A O 1
ATOM 747 N N . VAL A 1 101 ? -16.193 23.261 -57.856 1.00 43.81 101 VAL A N 1
ATOM 748 C CA . VAL A 1 101 ? -16.562 23.307 -59.298 1.00 43.81 101 VAL A CA 1
ATOM 749 C C . VAL A 1 101 ? -15.631 22.412 -60.187 1.00 43.81 101 VAL A C 1
ATOM 751 O O . VAL A 1 101 ? -14.444 22.302 -59.914 1.00 43.81 101 VAL A O 1
ATOM 754 N N . ALA A 1 102 ? -16.226 21.817 -61.236 1.00 51.72 102 ALA A N 1
ATOM 755 C CA . ALA A 1 102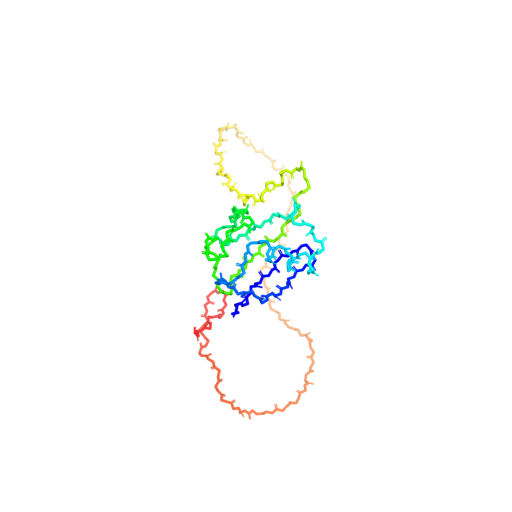 ? -15.830 21.122 -62.502 1.00 51.72 102 ALA A CA 1
ATOM 756 C C . ALA A 1 102 ? -14.358 20.947 -63.073 1.00 51.72 102 ALA A C 1
ATOM 758 O O . ALA A 1 102 ? -13.443 21.644 -62.653 1.00 51.72 102 ALA A O 1
ATOM 759 N N . PRO A 1 103 ? -14.144 20.030 -64.081 1.00 63.88 103 PRO A N 1
ATOM 760 C CA . PRO A 1 103 ? -12.866 19.422 -64.583 1.00 63.88 103 PRO A CA 1
ATOM 761 C C . PRO A 1 103 ? -12.449 19.943 -66.008 1.00 63.88 103 PRO A C 1
ATOM 763 O O . PRO A 1 103 ? -12.973 20.996 -66.365 1.00 63.88 103 PRO A O 1
ATOM 766 N N . PRO A 1 104 ? -11.660 19.282 -66.922 1.00 64.81 104 PRO A N 1
ATOM 767 C CA . PRO A 1 104 ? -10.663 18.173 -66.899 1.00 64.81 104 PRO A CA 1
ATOM 768 C C . PRO A 1 104 ? -9.300 18.491 -67.621 1.00 64.81 104 PRO A C 1
ATOM 770 O O . PRO A 1 104 ? -9.253 19.357 -68.482 1.00 64.81 104 PRO A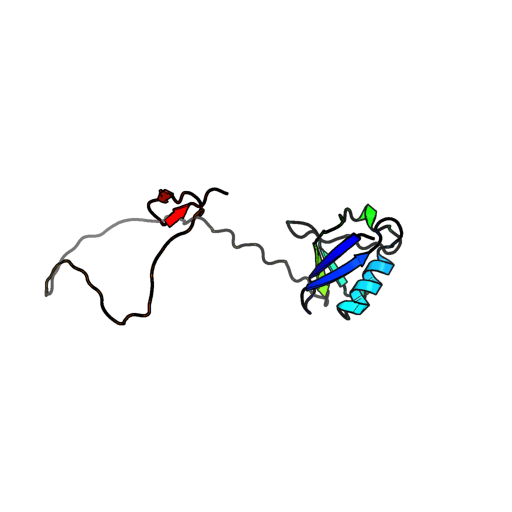 O 1
ATOM 773 N N . ASN A 1 105 ? -8.206 17.739 -67.373 1.00 44.00 105 ASN A N 1
ATOM 774 C CA . ASN A 1 105 ? -7.208 17.270 -68.386 1.00 44.00 105 ASN A CA 1
ATOM 775 C C . ASN A 1 105 ? -6.000 16.579 -67.714 1.00 44.00 105 ASN A C 1
ATOM 777 O O . ASN A 1 105 ? -5.294 17.178 -66.915 1.00 44.00 105 ASN A O 1
ATOM 781 N N . ARG A 1 106 ? -5.830 15.261 -67.898 1.00 51.25 106 ARG A N 1
ATOM 782 C CA . ARG A 1 106 ? -4.866 14.601 -68.812 1.00 51.25 106 ARG A CA 1
ATOM 783 C C . ARG A 1 106 ? -3.411 15.072 -68.674 1.00 51.25 106 ARG A C 1
ATOM 785 O O . ARG A 1 106 ? -3.078 16.128 -69.193 1.00 51.25 106 ARG A O 1
ATOM 792 N N . HIS A 1 107 ? -2.549 14.193 -68.155 1.00 44.88 107 HIS A N 1
ATOM 793 C CA . HIS A 1 107 ? -1.371 13.668 -68.866 1.00 44.88 107 HIS A CA 1
ATOM 794 C C . HIS A 1 107 ? -0.863 12.379 -68.176 1.00 44.88 107 HIS A C 1
ATOM 796 O O . HIS A 1 107 ? -0.422 12.431 -67.039 1.00 44.88 107 HIS A O 1
ATOM 802 N N . SER A 1 108 ? -0.969 11.251 -68.903 1.00 45.03 108 SER A N 1
ATOM 803 C CA . SER A 1 108 ? 0.001 10.131 -69.055 1.00 45.03 108 SER A CA 1
ATOM 804 C C . SER A 1 108 ? 0.715 9.552 -67.812 1.00 45.03 108 SER A C 1
ATOM 806 O O . SER A 1 108 ? 1.372 10.282 -67.096 1.00 45.03 108 SER A O 1
ATOM 808 N N . LYS A 1 109 ? 0.805 8.238 -67.555 1.00 50.59 109 LYS A N 1
ATOM 809 C CA . LYS A 1 109 ? 0.765 7.025 -68.400 1.00 50.59 109 LYS A CA 1
ATOM 810 C C . LYS A 1 109 ? 0.640 5.762 -67.497 1.00 50.59 109 LYS A C 1
ATOM 812 O O . LYS A 1 109 ? 0.838 5.878 -66.291 1.00 50.59 109 LYS A O 1
ATOM 817 N N . PRO A 1 110 ? 0.331 4.582 -68.074 1.00 58.44 110 PRO A N 1
ATOM 818 C CA . PRO A 1 110 ? -0.072 3.355 -67.376 1.00 58.44 110 PRO A CA 1
ATOM 819 C C . PRO A 1 110 ? 1.049 2.302 -67.269 1.00 58.44 110 PRO A C 1
ATOM 821 O O . PRO A 1 110 ? 1.973 2.316 -68.076 1.00 58.44 110 PRO A O 1
ATOM 824 N N . VAL A 1 111 ? 0.904 1.345 -66.342 1.00 43.88 111 VAL A N 1
ATOM 825 C CA . VAL A 1 111 ? 1.437 -0.040 -66.394 1.00 43.88 111 VAL A CA 1
ATOM 826 C C . VAL A 1 111 ? 0.738 -0.817 -65.252 1.00 43.88 111 VAL A C 1
ATOM 828 O O . VAL A 1 111 ? 0.804 -0.382 -64.109 1.00 43.88 111 VAL A O 1
ATOM 831 N N . VAL A 1 112 ? -0.273 -1.659 -65.535 1.00 45.72 112 VAL A N 1
ATOM 832 C CA . VAL A 1 112 ? -0.249 -3.152 -65.602 1.00 45.72 112 VAL A CA 1
ATOM 833 C C . VAL A 1 112 ? 0.541 -3.805 -64.444 1.00 45.72 112 VAL A C 1
ATOM 835 O O . VAL A 1 112 ? 1.631 -3.357 -64.138 1.00 45.72 112 VAL A O 1
ATOM 838 N N . SER A 1 113 ? 0.147 -4.872 -63.744 1.00 45.72 113 SER A N 1
ATOM 839 C CA . SER A 1 113 ? -0.883 -5.897 -63.918 1.00 45.72 113 SER A CA 1
ATOM 840 C C . SER A 1 113 ? -0.946 -6.778 -62.646 1.00 45.72 113 SER A C 1
ATOM 842 O O . SER A 1 113 ? 0.056 -6.936 -61.962 1.00 45.72 113 SER A O 1
ATOM 844 N N . ALA A 1 114 ? -2.111 -7.400 -62.433 1.00 42.69 114 ALA A N 1
ATOM 845 C CA . ALA A 1 114 ? -2.346 -8.794 -62.007 1.00 42.69 114 ALA A CA 1
ATOM 846 C C . ALA A 1 114 ? -1.795 -9.374 -60.672 1.00 42.69 114 ALA A C 1
ATOM 848 O O . ALA A 1 114 ? -0.620 -9.674 -60.514 1.00 42.69 114 ALA A O 1
ATOM 849 N N . SER A 1 115 ? -2.740 -9.669 -59.770 1.00 46.59 115 SER A N 1
ATOM 850 C CA . SER A 1 115 ? -3.087 -10.993 -59.204 1.00 46.59 115 SER A CA 1
ATOM 851 C C . SER A 1 115 ? -2.023 -12.108 -59.022 1.00 46.59 115 SER A C 1
ATOM 853 O O . SER A 1 115 ? -1.759 -12.828 -59.974 1.00 46.59 115 SER A O 1
ATOM 855 N N . GLY A 1 116 ? -1.626 -12.357 -57.753 1.00 42.59 116 GLY A N 1
ATOM 856 C CA . GLY A 1 116 ? -1.286 -13.656 -57.088 1.00 42.59 116 GLY A CA 1
ATOM 857 C C . GLY A 1 116 ? -0.248 -14.614 -57.724 1.00 42.59 116 GLY A C 1
ATOM 858 O O . GLY A 1 116 ? 0.275 -14.312 -58.788 1.00 42.59 116 GLY A O 1
ATOM 859 N N . PRO A 1 117 ? 0.038 -15.821 -57.163 1.00 55.25 117 PRO A N 1
ATOM 860 C CA . PRO A 1 117 ? -0.214 -16.389 -55.824 1.00 55.25 117 PRO A CA 1
ATOM 861 C C . PRO A 1 117 ? 1.054 -17.002 -55.134 1.00 55.25 117 PRO A C 1
ATOM 863 O O . PRO A 1 117 ? 2.129 -17.067 -55.713 1.00 55.25 117 PRO A O 1
ATOM 866 N N . SER A 1 118 ? 0.889 -17.478 -53.887 1.00 41.78 118 SER A N 1
ATOM 867 C CA . SER A 1 118 ? 1.575 -18.587 -53.170 1.00 41.78 118 SER A CA 1
ATOM 868 C C . SER A 1 118 ? 3.016 -19.036 -53.519 1.00 41.78 118 SER A C 1
ATOM 870 O O . SER A 1 118 ? 3.258 -19.536 -54.611 1.00 41.78 118 SER A O 1
ATOM 872 N N . ARG A 1 119 ? 3.878 -19.173 -52.486 1.00 43.62 119 ARG A N 1
ATOM 873 C CA . ARG A 1 119 ? 4.256 -20.458 -51.812 1.00 43.62 119 ARG A CA 1
ATOM 874 C C . ARG A 1 119 ? 5.715 -20.484 -51.280 1.00 43.62 119 ARG A C 1
ATOM 876 O O . ARG A 1 119 ? 6.656 -20.232 -52.012 1.00 43.62 119 ARG A O 1
ATOM 883 N N . ALA A 1 120 ? 5.820 -20.839 -49.993 1.00 47.91 120 ALA A N 1
ATOM 884 C CA . ALA A 1 120 ? 6.870 -21.515 -49.201 1.00 47.91 120 ALA A CA 1
ATOM 885 C C . ALA A 1 120 ? 8.302 -21.747 -49.748 1.00 47.91 120 ALA A C 1
ATOM 887 O O . ALA A 1 120 ? 8.464 -22.232 -50.863 1.00 47.91 120 ALA A O 1
ATOM 888 N N . THR A 1 121 ? 9.311 -21.647 -48.856 1.00 43.44 121 THR A N 1
ATOM 889 C CA . THR A 1 121 ? 10.186 -22.765 -48.379 1.00 43.44 121 THR A CA 1
ATOM 890 C C . THR A 1 121 ? 11.504 -22.248 -47.771 1.00 43.44 121 THR A C 1
ATOM 892 O O . THR A 1 121 ? 12.263 -21.584 -48.459 1.00 43.44 121 THR A O 1
ATOM 895 N N . THR A 1 122 ? 11.778 -22.581 -46.503 1.00 40.84 122 THR A N 1
ATOM 896 C CA . THR A 1 122 ? 13.060 -23.010 -45.864 1.00 40.84 122 THR A CA 1
ATOM 897 C C . THR A 1 122 ? 12.696 -23.247 -44.377 1.00 40.84 122 THR A C 1
ATOM 899 O O . THR A 1 122 ? 11.949 -22.453 -43.825 1.00 40.84 122 THR A O 1
ATOM 902 N N . ASN A 1 123 ? 13.043 -24.301 -43.632 1.00 49.38 123 ASN A N 1
ATOM 903 C CA . ASN A 1 123 ? 14.103 -25.307 -43.699 1.00 49.38 123 ASN A CA 1
ATOM 904 C C . ASN A 1 123 ? 13.733 -26.531 -42.780 1.00 49.38 123 ASN A C 1
ATOM 906 O O . ASN A 1 123 ? 12.645 -26.521 -42.203 1.00 49.38 123 ASN A O 1
ATOM 910 N N . PRO A 1 124 ? 14.569 -27.593 -42.663 1.00 54.12 124 PRO A N 1
ATOM 911 C CA . PRO A 1 124 ? 14.123 -28.992 -42.540 1.00 54.12 124 PRO A CA 1
ATOM 912 C C . PRO A 1 124 ? 14.173 -29.656 -41.140 1.00 54.12 124 PRO A C 1
ATOM 914 O O . PRO A 1 124 ? 14.950 -29.276 -40.276 1.00 54.12 124 PRO A O 1
ATOM 917 N N . ILE A 1 125 ? 13.357 -30.718 -41.020 1.00 49.50 125 ILE A N 1
ATOM 918 C CA . ILE A 1 125 ? 13.561 -32.056 -40.404 1.00 49.50 125 ILE A CA 1
ATOM 919 C C . ILE A 1 125 ? 14.293 -32.158 -39.049 1.00 49.50 125 ILE A C 1
ATOM 921 O O . ILE A 1 125 ? 15.514 -32.066 -38.987 1.00 49.50 125 ILE A O 1
ATOM 925 N N . ALA A 1 126 ? 13.551 -32.604 -38.022 1.00 46.78 126 ALA A N 1
ATOM 926 C CA . ALA A 1 126 ? 14.025 -33.583 -37.035 1.00 46.78 126 ALA A CA 1
ATOM 927 C C . ALA A 1 126 ? 12.854 -34.376 -36.389 1.00 46.78 126 ALA A C 1
ATOM 929 O O . ALA A 1 126 ? 12.066 -33.829 -35.631 1.00 46.78 126 ALA A O 1
ATOM 930 N N . ALA A 1 127 ? 12.794 -35.671 -36.726 1.00 43.94 127 ALA A N 1
ATOM 931 C CA . ALA A 1 127 ? 12.462 -36.846 -35.897 1.00 43.94 127 ALA A CA 1
ATOM 932 C C . ALA A 1 127 ? 11.098 -37.036 -35.151 1.00 43.94 127 ALA A C 1
ATOM 934 O O . ALA A 1 127 ? 10.857 -36.449 -34.106 1.00 43.94 127 ALA A O 1
ATOM 935 N N . ALA A 1 128 ? 10.382 -38.090 -35.602 1.00 52.22 128 ALA A N 1
ATOM 936 C CA . ALA A 1 128 ? 9.674 -39.163 -34.850 1.00 52.22 128 ALA A CA 1
ATOM 937 C C . ALA A 1 128 ? 8.186 -39.009 -34.384 1.00 52.22 128 ALA A C 1
ATOM 939 O O . ALA A 1 128 ? 7.718 -37.890 -34.209 1.00 52.22 128 ALA A O 1
ATOM 940 N N . PRO A 1 129 ? 7.411 -40.132 -34.262 1.00 57.03 129 PRO A N 1
ATOM 941 C CA . PRO A 1 129 ? 5.949 -40.190 -34.484 1.00 57.03 129 PRO A CA 1
ATOM 942 C C . PRO A 1 129 ? 5.121 -40.510 -33.187 1.00 57.03 129 PR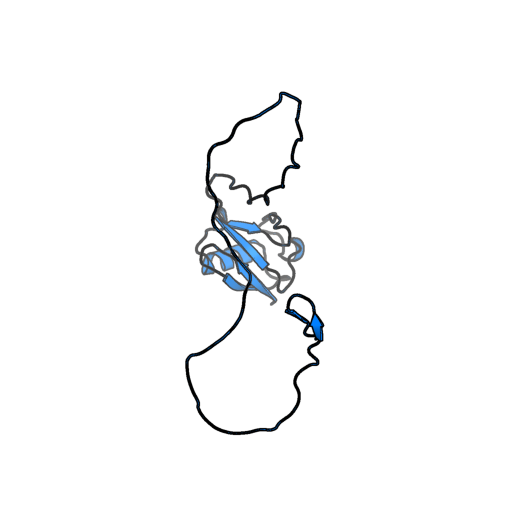O A C 1
ATOM 944 O O . PRO A 1 129 ? 5.639 -40.273 -32.101 1.00 57.03 129 PRO A O 1
ATOM 947 N N . PRO A 1 130 ? 3.831 -40.940 -33.236 1.00 61.91 130 PRO A N 1
ATOM 948 C CA . PRO A 1 130 ? 2.669 -40.225 -32.689 1.00 61.91 130 PRO A CA 1
ATOM 949 C C . PRO A 1 130 ? 2.077 -40.837 -31.391 1.00 61.91 130 PRO A C 1
ATOM 951 O O . PRO A 1 130 ? 2.525 -41.882 -30.934 1.00 61.91 130 PRO A O 1
ATOM 954 N N . LEU A 1 131 ? 0.976 -40.228 -30.915 1.00 49.50 131 LEU A N 1
ATOM 955 C CA . LEU A 1 131 ? -0.024 -40.719 -29.937 1.00 49.50 131 LEU A CA 1
ATOM 956 C C . LEU A 1 131 ? 0.193 -40.288 -28.476 1.00 49.50 131 LEU A C 1
ATOM 958 O O . LEU A 1 131 ? 0.968 -40.891 -27.743 1.00 49.50 131 LEU A O 1
ATOM 962 N N . ASN A 1 132 ? -0.583 -39.292 -28.025 1.00 45.97 132 ASN A N 1
ATOM 963 C CA . ASN A 1 132 ? -1.644 -39.505 -27.029 1.00 45.97 132 ASN A CA 1
ATOM 964 C C . ASN A 1 132 ? -2.360 -38.193 -26.644 1.00 45.97 132 ASN A C 1
ATOM 966 O O . ASN A 1 132 ? -1.775 -37.294 -26.057 1.00 45.97 132 ASN A O 1
ATOM 970 N N . THR A 1 133 ? -3.653 -38.168 -26.976 1.00 52.81 133 THR A N 1
ATOM 971 C CA . THR A 1 133 ? -4.789 -37.886 -26.081 1.00 52.81 133 THR A CA 1
ATOM 972 C C . THR A 1 133 ? -4.883 -36.529 -25.359 1.00 52.81 133 THR A C 1
ATOM 974 O O . THR A 1 133 ? -4.165 -36.251 -24.406 1.00 52.81 133 THR A O 1
ATOM 977 N N . THR A 1 134 ? -5.989 -35.838 -25.672 1.00 57.53 134 THR A N 1
ATOM 978 C CA . THR A 1 134 ? -6.694 -34.806 -24.877 1.00 57.53 134 THR A CA 1
ATOM 979 C C . THR A 1 134 ? -6.201 -33.367 -25.030 1.00 57.53 134 THR A C 1
ATOM 981 O O . THR A 1 134 ? -5.524 -32.841 -24.156 1.00 57.53 134 THR A O 1
ATOM 984 N N . GLU A 1 135 ? -6.652 -32.682 -26.085 1.00 48.47 135 GLU A N 1
ATOM 985 C CA . GLU A 1 135 ? -6.639 -31.214 -26.150 1.00 48.47 135 GLU A CA 1
ATOM 986 C C . GLU A 1 135 ? -7.998 -30.685 -26.663 1.00 48.47 135 GLU A C 1
ATOM 988 O O . GLU A 1 135 ? -8.662 -31.375 -27.441 1.00 48.47 135 GLU A O 1
ATOM 993 N N . PRO A 1 136 ? -8.468 -29.525 -26.161 1.00 54.19 136 PRO A N 1
ATOM 994 C CA . PRO A 1 136 ? -9.848 -29.051 -26.296 1.00 54.19 136 PRO A CA 1
ATOM 995 C C . PRO A 1 136 ? -10.264 -28.743 -27.742 1.00 54.19 136 PRO A C 1
ATOM 997 O O . PRO A 1 136 ? -9.477 -28.233 -28.544 1.00 54.19 136 PRO A O 1
ATOM 1000 N N . ASP A 1 137 ? -11.537 -29.022 -28.040 1.00 54.69 137 ASP A N 1
ATOM 1001 C CA . ASP A 1 137 ? -12.183 -28.804 -29.339 1.00 54.69 137 ASP A CA 1
ATOM 1002 C C . ASP A 1 137 ? -11.989 -27.351 -29.801 1.00 54.69 137 ASP A C 1
ATOM 1004 O O . ASP A 1 137 ? -12.445 -26.400 -29.165 1.00 54.69 137 ASP A O 1
ATOM 1008 N N . SER A 1 138 ? -11.218 -27.173 -30.873 1.00 54.66 138 SER A N 1
ATOM 1009 C CA . SER A 1 138 ? -10.866 -25.856 -31.400 1.00 54.66 138 SER A CA 1
ATOM 1010 C C . SER A 1 138 ? -11.717 -25.561 -32.627 1.00 54.66 138 SER A C 1
ATOM 1012 O O . SER A 1 138 ? -11.446 -26.066 -33.718 1.00 54.66 138 SER A O 1
ATOM 1014 N N . VAL A 1 139 ? -12.727 -24.705 -32.471 1.00 57.81 139 VAL A N 1
ATOM 1015 C CA . VAL A 1 139 ? -13.555 -24.251 -33.595 1.00 57.81 139 VAL A CA 1
ATOM 1016 C C . VAL A 1 139 ? -12.878 -23.065 -34.280 1.00 57.81 139 VAL A C 1
ATOM 1018 O O . VAL A 1 139 ? -12.492 -22.078 -33.645 1.00 57.81 139 VAL A O 1
ATOM 1021 N N . ARG A 1 140 ? -12.721 -23.168 -35.601 1.00 48.75 140 ARG A N 1
ATOM 1022 C CA . ARG A 1 140 ? -12.105 -22.140 -36.442 1.00 48.75 140 ARG A CA 1
ATOM 1023 C C . ARG A 1 140 ? -13.145 -21.083 -36.806 1.00 48.75 140 ARG A C 1
ATOM 1025 O O . ARG A 1 140 ? -14.145 -21.404 -37.444 1.00 48.75 140 ARG A O 1
ATOM 1032 N N . THR A 1 141 ? -12.900 -19.833 -36.437 1.00 66.62 141 THR A N 1
ATOM 1033 C CA . THR A 1 141 ? -13.715 -18.684 -36.855 1.00 66.62 141 THR A CA 1
ATOM 1034 C C . THR A 1 141 ? -12.925 -17.803 -37.820 1.00 66.62 141 THR A C 1
ATOM 1036 O O . THR A 1 141 ? -11.713 -17.970 -37.985 1.00 66.62 141 THR A O 1
ATOM 1039 N N . GLU A 1 142 ? -13.607 -16.872 -38.492 1.00 55.50 142 GLU A N 1
ATOM 1040 C CA . GLU A 1 142 ? -13.066 -16.023 -39.567 1.00 55.50 142 GLU A CA 1
ATOM 1041 C C . GLU A 1 142 ? -12.072 -14.936 -39.082 1.00 55.50 142 GLU A C 1
ATOM 1043 O O . GLU A 1 142 ? -11.995 -13.835 -39.613 1.00 55.50 142 GLU A O 1
ATOM 1048 N N . GLY A 1 143 ? -11.303 -15.254 -38.039 1.00 64.06 143 GLY A N 1
ATOM 1049 C CA . GLY A 1 143 ? -10.249 -14.425 -37.461 1.00 64.06 143 GLY A CA 1
ATOM 1050 C C . GLY A 1 143 ? -9.336 -15.153 -36.462 1.00 64.06 143 GLY A C 1
ATOM 1051 O O . GLY A 1 143 ? -8.468 -14.509 -35.878 1.00 64.06 143 GLY A O 1
ATOM 1052 N N . GLY A 1 144 ? -9.493 -16.470 -36.244 1.00 70.56 144 GLY A N 1
ATOM 1053 C CA . GLY A 1 144 ? -8.665 -17.239 -35.303 1.00 70.56 144 GLY A CA 1
ATOM 1054 C C . GLY A 1 144 ? -9.349 -18.494 -34.746 1.00 70.56 144 GLY A C 1
ATOM 1055 O O . GLY A 1 144 ? -10.327 -18.981 -35.308 1.00 70.56 144 GLY A O 1
ATOM 1056 N N . PHE A 1 145 ? -8.820 -19.033 -33.643 1.00 68.81 145 PHE A N 1
ATOM 1057 C CA . PHE A 1 145 ? -9.399 -20.178 -32.926 1.00 68.81 145 PHE A CA 1
ATOM 1058 C C . PHE A 1 145 ? -10.002 -19.725 -31.594 1.00 68.81 145 PHE A C 1
ATOM 1060 O O . PHE A 1 145 ? -9.378 -18.945 -30.870 1.00 68.81 145 PHE A O 1
ATOM 1067 N N . LEU A 1 146 ? -11.193 -20.229 -31.264 1.00 55.81 146 LEU A N 1
ATOM 1068 C CA . LEU A 1 146 ? -11.840 -20.013 -29.970 1.00 55.81 146 LEU A CA 1
ATOM 1069 C C . LEU A 1 146 ? -11.643 -21.258 -29.095 1.00 55.81 146 LEU A C 1
ATOM 1071 O O . LEU A 1 146 ? -12.096 -22.340 -29.456 1.00 55.81 146 LEU A O 1
ATOM 1075 N N . ILE A 1 147 ? -10.967 -21.101 -27.954 1.00 64.62 147 ILE A N 1
ATOM 1076 C CA . ILE A 1 147 ? -10.777 -22.173 -26.968 1.00 64.62 147 ILE A CA 1
ATOM 1077 C C . ILE A 1 147 ? -11.902 -22.065 -25.942 1.00 64.62 147 ILE A C 1
ATOM 1079 O O . ILE A 1 147 ? -11.932 -21.108 -25.168 1.00 64.62 147 ILE A O 1
ATOM 1083 N N . HIS A 1 148 ? -12.809 -23.041 -25.929 1.00 47.94 148 HIS A N 1
ATOM 1084 C CA . HIS A 1 148 ? -13.839 -23.138 -24.900 1.00 47.94 148 HIS A CA 1
ATOM 1085 C C . HIS A 1 148 ? -13.217 -23.750 -23.636 1.00 47.94 148 HIS A C 1
ATOM 1087 O O . HIS A 1 148 ? -12.777 -24.901 -23.651 1.00 47.94 148 HIS A O 1
ATOM 1093 N N . ARG A 1 149 ? -13.125 -22.962 -22.565 1.00 49.28 149 ARG A N 1
ATOM 1094 C CA . ARG A 1 149 ? -12.746 -23.407 -21.221 1.00 49.28 149 ARG A CA 1
ATOM 1095 C C . ARG A 1 149 ? -13.625 -22.705 -20.197 1.00 49.28 149 ARG A C 1
ATOM 1097 O O . ARG A 1 149 ? -13.881 -21.498 -20.405 1.00 49.28 149 ARG A O 1
#

Radius of gyration: 30.38 Å; chains: 1; bounding box: 34×64×84 Å

Foldseek 3Di:
DFWEWEQEPVGIDIDDDDQQPDFLQNVQVRCCVVHVAHSVQWFKFWDVVTDTFDRDRGDGNVVSVDDRHTYIYIYGRDPDDDPDPDDDDDDDDDDDDDDDDDDDDDDDDDDDDDDDDDDDDDDDDDDDDDDDDDDADWDDDPPGTDGDD

pLDDT: mean 70.17, std 18.75, range [40.84, 92.88]

Sequence (149 aa):
MAPIRLRHPGGVATIQVDMDKYTVQDLQQEIYSVSEIPPSMQDLKSGYPPQSLTIVSELPLSSLGLRPGEQIIVGKKLGSSQPSPQSPKTTPALSKGPASVAPPNRHSKPVVSASGPSRATTNPIAAAPPLNTTEPDSVRTEGGFLIHR

Secondary structure (DSSP, 8-state):
-EEEEEEETTEEEEEEE-TTT-BHHHHHHHHHHHH---GGGEEEEETTTTEEP---TTSBGGGGTPPTT-EEEEEE--SS----------PPP--------------------------------------------EEEETTEEEE--